Protein AF-A0A450YS71-F1 (afdb_monomer_lite)

Secondary structure (DSSP, 8-state):
----EEEE-TTSTT-EEEESSHHHHHHHHHHHHHHHHPPPPTTS-PPPTT--------

Foldseek 3Di:
DQDWDWDDDPVDDPDIFIDSDPVRSVVRVVVVVCVVPPDDDPVPDDDPPPDDDDDDDD

pLDDT: mean 79.72, std 10.38, range [47.34, 93.62]

Radius of gyration: 17.96 Å; chains: 1; bounding box: 35×23×50 Å

Organism: NCBI:txid2126332

InterPro domains:
  IPR035069 Antitoxin HicB/UPF0150 [SSF143100] (11-45)

Sequence (58 aa):
MKADIRYSYRGYAGCISEGDTEDQVLTNIREAIELYFEPIDDDNISCNEGARKVELVI

Structure (mmCIF, N/CA/C/O backbone):
data_AF-A0A450YS71-F1
#
_entry.id   AF-A0A450YS71-F1
#
loop_
_atom_site.group_PDB
_atom_site.id
_atom_site.type_symbol
_atom_site.label_atom_id
_atom_site.label_alt_id
_atom_site.label_comp_id
_atom_site.label_asym_id
_atom_site.label_entity_id
_atom_site.label_seq_id
_atom_site.pdbx_PDB_ins_code
_atom_site.Cartn_x
_atom_site.Cartn_y
_atom_site.Cartn_z
_atom_site.occupancy
_atom_site.B_iso_or_equiv
_atom_site.auth_seq_id
_atom_site.auth_comp_id
_atom_site.auth_asym_id
_atom_site.auth_atom_id
_atom_site.pdbx_PDB_model_num
ATOM 1 N N . MET A 1 1 ? -12.196 6.391 25.497 1.00 47.34 1 MET A N 1
ATOM 2 C CA . MET A 1 1 ? -11.043 5.503 25.249 1.00 47.34 1 MET A CA 1
ATOM 3 C C . MET A 1 1 ? -11.249 4.929 23.859 1.00 47.34 1 MET A C 1
ATOM 5 O O . MET A 1 1 ? -12.234 4.229 23.674 1.00 47.34 1 MET A O 1
ATOM 9 N N . LYS A 1 2 ? -10.471 5.367 22.865 1.00 54.03 2 LYS A N 1
ATOM 10 C CA . LYS A 1 2 ? -10.535 4.824 21.500 1.00 54.03 2 LYS A CA 1
ATOM 11 C C . LYS A 1 2 ? -9.749 3.511 21.497 1.00 54.03 2 LYS A C 1
ATOM 13 O O . LYS A 1 2 ? -8.695 3.459 22.127 1.00 54.03 2 LYS A O 1
ATOM 18 N N . ALA A 1 3 ? -10.316 2.449 20.936 1.00 59.69 3 ALA A N 1
ATOM 19 C CA . ALA A 1 3 ? -9.589 1.198 20.762 1.00 59.69 3 ALA A CA 1
ATOM 20 C C . ALA A 1 3 ? -8.578 1.406 19.633 1.00 59.69 3 ALA A C 1
ATOM 22 O O . ALA A 1 3 ? -8.918 2.016 18.633 1.00 59.69 3 ALA A O 1
ATOM 23 N N . ASP A 1 4 ? -7.354 0.942 19.824 1.00 75.50 4 ASP A N 1
ATOM 24 C CA . ASP A 1 4 ? -6.266 1.074 18.862 1.00 75.50 4 ASP A CA 1
ATOM 25 C C . ASP A 1 4 ? -5.852 -0.357 18.505 1.00 75.50 4 ASP A C 1
ATOM 27 O O . ASP A 1 4 ? -5.298 -1.089 19.334 1.00 75.50 4 ASP A O 1
ATOM 31 N N . ILE A 1 5 ? -6.288 -0.810 17.329 1.00 80.19 5 ILE A N 1
ATOM 32 C CA . ILE A 1 5 ? -6.018 -2.150 16.805 1.00 80.19 5 ILE A CA 1
ATOM 33 C C . ILE A 1 5 ? -4.833 -2.037 15.856 1.00 80.19 5 ILE A C 1
ATOM 35 O O . ILE A 1 5 ? -4.841 -1.212 14.944 1.00 80.19 5 ILE A O 1
ATOM 39 N N . ARG A 1 6 ? -3.827 -2.900 16.044 1.00 83.88 6 ARG A N 1
ATOM 40 C CA . ARG A 1 6 ? -2.626 -2.936 15.205 1.00 83.88 6 ARG A CA 1
ATOM 41 C C . ARG A 1 6 ? -2.410 -4.300 14.574 1.00 83.88 6 ARG A C 1
ATOM 43 O O . ARG A 1 6 ? -2.349 -5.304 15.283 1.00 83.88 6 ARG A O 1
ATOM 50 N N . TYR A 1 7 ? -2.196 -4.323 13.260 1.00 80.69 7 TYR A N 1
ATOM 51 C CA . TYR A 1 7 ? -1.794 -5.523 12.526 1.00 80.69 7 TYR A CA 1
ATOM 52 C C . TYR A 1 7 ? -0.436 -5.340 11.858 1.00 80.69 7 TYR A C 1
ATOM 54 O O . TYR A 1 7 ? -0.100 -4.264 11.366 1.00 80.69 7 TYR A O 1
ATOM 62 N N . SER A 1 8 ? 0.341 -6.424 11.826 1.00 80.56 8 SER A N 1
ATOM 63 C CA . SER A 1 8 ? 1.596 -6.493 11.084 1.00 80.56 8 SER A CA 1
ATOM 64 C C . SER A 1 8 ? 1.488 -7.515 9.960 1.00 80.56 8 SER A C 1
ATOM 66 O O . SER A 1 8 ? 1.085 -8.661 10.180 1.00 80.56 8 SER A O 1
ATOM 68 N N . TYR A 1 9 ? 1.858 -7.102 8.749 1.00 74.00 9 TYR A N 1
ATOM 69 C CA . TYR A 1 9 ? 1.862 -7.963 7.573 1.00 74.00 9 TYR A CA 1
ATOM 70 C C . TYR A 1 9 ? 3.226 -8.646 7.420 1.00 74.00 9 TYR A C 1
ATOM 72 O O . TYR A 1 9 ? 4.230 -7.995 7.152 1.00 74.00 9 TYR A O 1
ATOM 80 N N . ARG A 1 10 ? 3.279 -9.980 7.549 1.00 73.75 10 ARG A N 1
ATOM 81 C CA . ARG A 1 10 ? 4.539 -10.755 7.468 1.00 73.75 10 ARG A CA 1
ATOM 82 C C . ARG A 1 10 ? 5.278 -10.618 6.131 1.00 73.75 10 ARG A C 1
ATOM 84 O O . ARG A 1 10 ? 6.484 -10.837 6.107 1.00 73.75 10 ARG A O 1
ATOM 91 N N . GLY A 1 11 ? 4.577 -10.277 5.047 1.00 68.88 11 GLY A N 1
ATOM 92 C CA . GLY A 1 11 ? 5.187 -10.056 3.733 1.00 68.88 11 GLY A CA 1
ATOM 93 C C . GLY A 1 11 ? 5.919 -8.715 3.598 1.00 68.88 11 GLY A C 1
ATOM 94 O O . GLY A 1 11 ? 6.673 -8.549 2.649 1.00 68.88 11 GLY A O 1
ATOM 95 N N . TYR A 1 12 ? 5.746 -7.795 4.555 1.00 64.88 12 TYR A N 1
ATOM 96 C CA . TYR A 1 12 ? 6.510 -6.553 4.671 1.00 64.88 12 TYR A CA 1
ATOM 97 C C . TYR A 1 12 ? 7.093 -6.435 6.074 1.00 64.88 12 TYR A C 1
ATOM 99 O O . TYR A 1 12 ? 6.429 -5.977 7.007 1.00 64.88 12 TYR A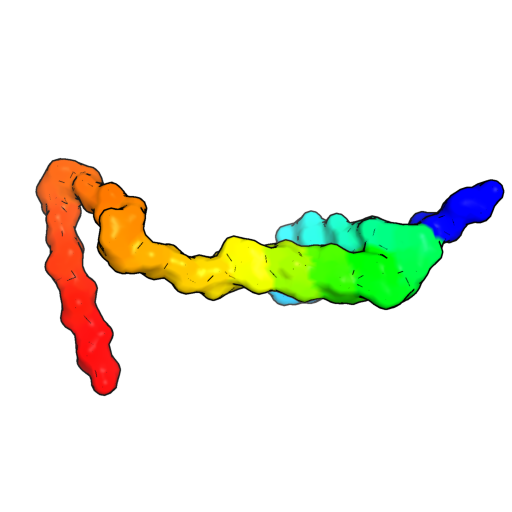 O 1
ATOM 107 N N . ALA A 1 13 ? 8.357 -6.828 6.229 1.00 59.06 13 ALA A N 1
ATOM 108 C CA . ALA A 1 13 ? 9.078 -6.619 7.477 1.00 59.06 13 ALA A CA 1
ATOM 109 C C . ALA A 1 13 ? 9.097 -5.114 7.813 1.00 59.06 13 ALA A C 1
ATOM 111 O O . ALA A 1 13 ? 9.794 -4.340 7.166 1.00 59.06 13 ALA A O 1
ATOM 112 N N . GLY A 1 14 ? 8.302 -4.709 8.808 1.00 66.44 14 GLY A N 1
ATOM 113 C CA . GLY A 1 14 ? 8.223 -3.325 9.290 1.00 66.44 14 GLY A CA 1
ATOM 114 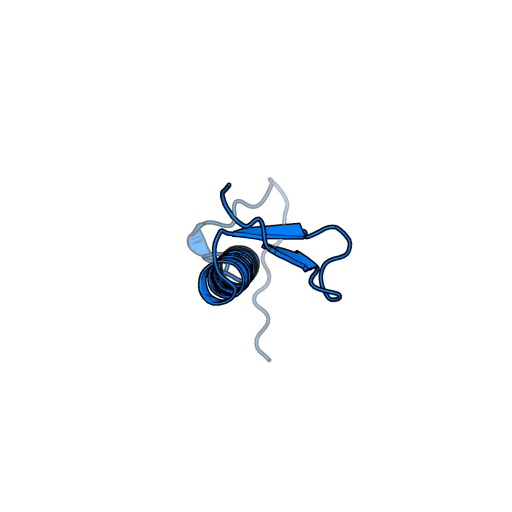C C . GLY A 1 14 ? 6.899 -2.599 9.039 1.00 66.44 14 GLY A C 1
ATOM 115 O O . GLY A 1 14 ? 6.751 -1.480 9.519 1.00 66.44 14 GLY A O 1
ATOM 116 N N . CYS A 1 15 ? 5.921 -3.205 8.357 1.00 72.00 15 CYS A N 1
ATOM 117 C CA . CYS A 1 15 ? 4.616 -2.564 8.181 1.00 72.00 15 CYS A CA 1
ATOM 118 C C . CYS A 1 15 ? 3.709 -2.840 9.393 1.00 72.00 15 CYS A C 1
ATOM 120 O O . CYS A 1 15 ? 3.349 -3.993 9.656 1.00 72.00 15 CYS A O 1
ATOM 122 N N . ILE A 1 16 ? 3.370 -1.781 10.134 1.00 82.38 16 ILE A N 1
ATOM 123 C CA . ILE A 1 16 ? 2.355 -1.771 11.195 1.00 82.38 16 ILE A CA 1
ATOM 124 C C . ILE A 1 16 ? 1.210 -0.891 10.694 1.00 82.38 16 ILE A C 1
ATOM 126 O O . ILE A 1 16 ? 1.428 0.279 10.396 1.00 82.38 16 ILE A O 1
ATOM 130 N N . SER A 1 17 ? 0.009 -1.458 10.600 1.00 87.31 17 SER A N 1
ATOM 131 C CA . SER A 1 17 ? -1.220 -0.724 10.287 1.00 87.31 17 SER A CA 1
ATOM 132 C C . SER A 1 17 ? -2.040 -0.536 11.561 1.00 87.31 17 SER A C 1
ATOM 134 O O . SER A 1 17 ? -2.102 -1.463 12.371 1.00 87.31 17 SER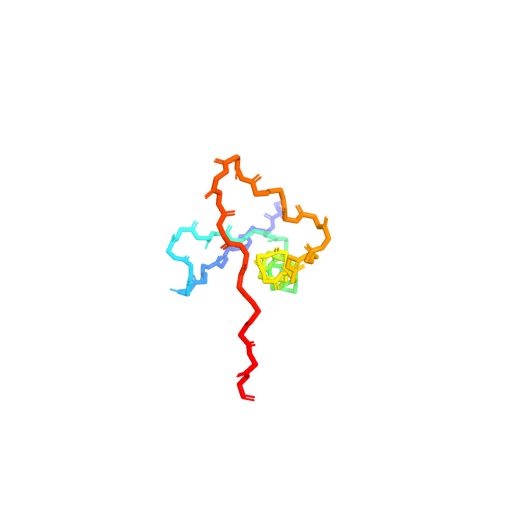 A O 1
ATOM 136 N N . GLU A 1 18 ? -2.650 0.637 11.739 1.00 88.94 18 GLU A N 1
ATOM 137 C CA . GLU A 1 18 ? -3.408 1.042 12.934 1.00 88.94 18 GLU A CA 1
ATOM 138 C C . GLU A 1 18 ? -4.828 1.517 12.568 1.00 88.94 18 GLU A C 1
ATOM 140 O O . GLU A 1 18 ? -5.029 2.081 11.490 1.00 88.94 18 GLU A O 1
ATOM 145 N N . GLY A 1 19 ? -5.813 1.292 13.446 1.00 90.25 19 GLY A N 1
ATOM 146 C CA . GLY A 1 19 ? -7.206 1.706 13.244 1.00 90.25 19 GLY A CA 1
ATOM 147 C C . GLY A 1 19 ? -8.118 1.471 14.457 1.00 90.25 19 GLY A C 1
ATOM 148 O O . GLY A 1 19 ? -7.804 0.683 15.348 1.00 90.25 19 GLY A O 1
ATOM 149 N N . ASP A 1 20 ? -9.270 2.147 14.464 1.00 92.00 20 ASP A N 1
ATOM 150 C CA . ASP A 1 20 ? -10.308 2.059 15.504 1.00 92.00 20 ASP A CA 1
ATOM 151 C C . ASP A 1 20 ? -11.093 0.727 15.432 1.00 92.00 20 ASP A C 1
ATOM 153 O O . ASP A 1 20 ? -11.664 0.276 16.428 1.00 92.00 20 ASP A O 1
ATOM 157 N N . THR A 1 21 ? -11.152 0.104 14.248 1.00 92.94 21 THR A N 1
ATOM 158 C CA . THR A 1 21 ? -11.841 -1.170 13.986 1.00 92.94 21 THR A CA 1
ATOM 159 C C . THR A 1 21 ? -10.968 -2.109 13.160 1.00 92.94 21 THR A C 1
ATOM 161 O O . THR A 1 21 ? -10.101 -1.672 12.407 1.00 92.94 21 THR A O 1
ATOM 164 N N . GLU A 1 22 ? -11.220 -3.415 13.260 1.00 90.31 22 GLU A N 1
ATOM 165 C CA . GLU A 1 22 ? -10.528 -4.422 12.449 1.00 90.31 22 GLU A CA 1
ATOM 166 C C . GLU A 1 22 ? -10.681 -4.156 10.943 1.00 90.31 22 GLU A C 1
ATOM 168 O O . GLU A 1 22 ? -9.690 -4.178 10.213 1.00 90.31 22 GLU A O 1
ATOM 173 N N . ASP A 1 23 ? -11.890 -3.805 10.495 1.00 93.38 23 ASP A N 1
ATOM 174 C CA . ASP A 1 23 ? -12.156 -3.447 9.098 1.00 93.38 23 ASP A CA 1
ATOM 175 C C . ASP A 1 23 ? -11.302 -2.266 8.623 1.00 93.38 23 ASP A C 1
ATOM 177 O O . ASP A 1 23 ? -10.806 -2.276 7.494 1.00 93.38 23 ASP A O 1
ATOM 181 N N . GLN A 1 24 ? -11.084 -1.264 9.481 1.00 92.81 24 GLN A N 1
ATOM 182 C CA . GLN A 1 24 ? -10.233 -0.124 9.152 1.00 92.81 24 GLN A CA 1
ATOM 183 C C . GLN A 1 24 ? -8.777 -0.558 8.982 1.00 92.81 24 GLN A C 1
ATOM 185 O O . GLN A 1 24 ? -8.147 -0.214 7.985 1.00 92.81 24 GLN A O 1
ATOM 190 N N . VAL A 1 25 ? -8.249 -1.358 9.912 1.00 91.94 25 VAL A N 1
ATOM 191 C CA . VAL A 1 25 ? -6.857 -1.826 9.836 1.00 91.94 25 VAL A CA 1
ATOM 192 C C . VAL A 1 25 ? -6.632 -2.670 8.578 1.00 91.94 25 VAL A C 1
ATOM 194 O O . VAL A 1 25 ? -5.608 -2.517 7.908 1.00 91.94 25 VAL A O 1
ATOM 197 N N . LEU A 1 26 ? -7.587 -3.540 8.235 1.00 90.88 26 LEU A N 1
ATOM 198 C CA . LEU A 1 26 ? -7.532 -4.373 7.032 1.00 90.88 26 LEU A CA 1
ATOM 199 C C . LEU A 1 26 ? -7.647 -3.551 5.745 1.00 90.88 26 LEU A C 1
ATOM 201 O O . LEU A 1 26 ? -6.974 -3.869 4.765 1.00 90.88 26 LEU A O 1
ATOM 205 N N . THR A 1 27 ? -8.471 -2.503 5.742 1.00 93.62 27 THR A N 1
ATOM 206 C CA . THR A 1 27 ? -8.583 -1.564 4.614 1.00 93.62 27 THR A CA 1
ATOM 207 C C . THR A 1 27 ? -7.262 -0.836 4.395 1.00 93.62 27 THR A C 1
ATOM 209 O O . THR A 1 27 ? -6.713 -0.910 3.301 1.00 93.62 27 THR A O 1
ATOM 212 N N . ASN A 1 28 ? -6.676 -0.280 5.457 1.00 90.44 28 ASN A N 1
ATOM 213 C CA . ASN A 1 28 ? -5.369 0.377 5.409 1.00 90.44 28 ASN A CA 1
ATOM 214 C C . ASN A 1 28 ? -4.267 -0.553 4.861 1.00 90.44 28 ASN A C 1
ATOM 216 O O . ASN A 1 28 ? -3.418 -0.127 4.083 1.00 90.44 28 ASN A O 1
ATOM 220 N N . ILE A 1 29 ? -4.277 -1.839 5.244 1.00 90.00 29 ILE A N 1
ATOM 221 C CA . ILE A 1 29 ? -3.329 -2.830 4.705 1.00 90.00 29 ILE A CA 1
ATOM 222 C C . ILE A 1 29 ? -3.534 -3.027 3.200 1.00 90.00 29 ILE A C 1
ATOM 224 O O . ILE A 1 29 ? -2.547 -3.092 2.470 1.00 90.00 29 ILE A O 1
ATOM 228 N N . ARG A 1 30 ? -4.784 -3.137 2.729 1.00 89.81 30 ARG A N 1
ATOM 229 C CA . ARG A 1 30 ? -5.075 -3.297 1.295 1.00 89.81 30 ARG A CA 1
ATOM 230 C C . ARG A 1 30 ? -4.615 -2.089 0.494 1.00 89.81 30 ARG A C 1
ATOM 232 O O . ARG A 1 30 ? -3.885 -2.282 -0.466 1.00 89.81 30 ARG A O 1
ATOM 239 N N . GLU A 1 31 ? -4.957 -0.883 0.933 1.00 90.19 31 GLU A N 1
ATOM 240 C CA . GLU A 1 31 ? -4.561 0.359 0.258 1.00 90.19 31 GLU A CA 1
ATOM 241 C C . GLU A 1 31 ? -3.035 0.498 0.179 1.00 90.19 31 GLU A C 1
ATOM 243 O O . GLU A 1 31 ? -2.492 0.839 -0.867 1.00 90.19 31 GLU A O 1
ATOM 248 N N . ALA A 1 32 ? -2.315 0.165 1.257 1.00 88.00 32 ALA A N 1
ATOM 249 C CA . ALA A 1 32 ? -0.853 0.200 1.259 1.00 88.00 32 ALA A CA 1
ATOM 250 C C . ALA A 1 32 ? -0.229 -0.825 0.291 1.00 88.00 32 ALA A C 1
ATOM 252 O O . ALA A 1 32 ? 0.798 -0.547 -0.328 1.00 88.00 32 ALA A O 1
ATOM 253 N N . ILE A 1 33 ? -0.833 -2.011 0.166 1.00 86.62 33 ILE A N 1
ATOM 254 C CA . ILE A 1 33 ? -0.411 -3.044 -0.790 1.00 86.62 33 ILE A CA 1
ATOM 255 C C . ILE A 1 33 ? -0.710 -2.596 -2.221 1.00 86.62 33 ILE A C 1
ATOM 257 O O . ILE A 1 33 ? 0.159 -2.719 -3.079 1.00 86.62 33 ILE A O 1
ATOM 261 N N . GLU A 1 34 ? -1.909 -2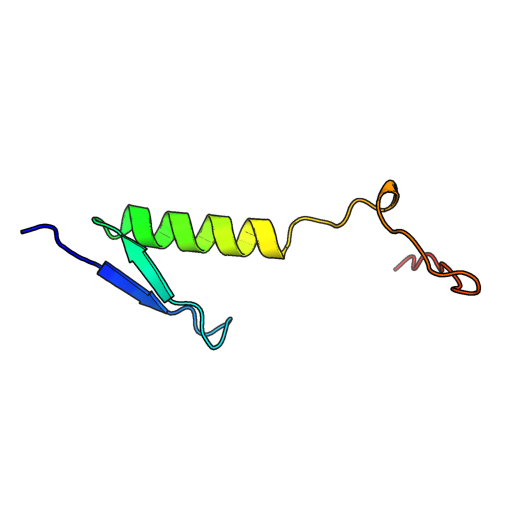.076 -2.477 1.00 87.88 34 GLU A N 1
ATOM 262 C CA . GLU A 1 34 ? -2.319 -1.572 -3.789 1.00 87.88 34 GLU A CA 1
ATOM 263 C C . GLU A 1 34 ? -1.386 -0.459 -4.250 1.00 87.88 34 GLU A C 1
ATOM 265 O O . GLU A 1 34 ? -0.783 -0.601 -5.304 1.00 87.88 34 GLU A O 1
ATOM 270 N N . LEU A 1 35 ? -1.138 0.550 -3.412 1.00 84.50 35 LEU A N 1
ATOM 271 C CA . LEU A 1 35 ? -0.202 1.633 -3.711 1.00 84.50 35 LEU A CA 1
ATOM 272 C C . LEU A 1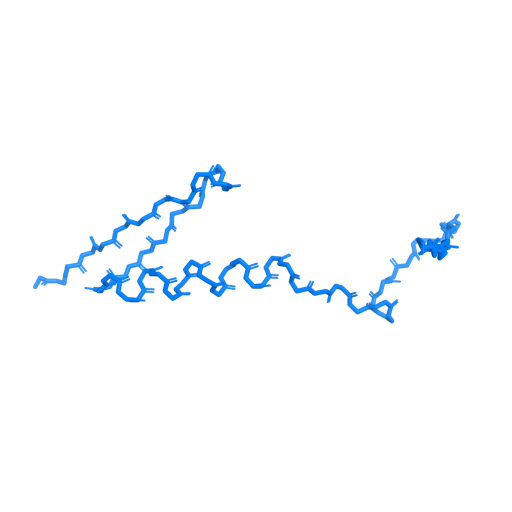 35 ? 1.221 1.125 -4.003 1.00 84.50 35 LEU A C 1
ATOM 274 O O . LEU A 1 35 ? 1.926 1.691 -4.834 1.00 84.50 35 LEU A O 1
ATOM 278 N N . TYR A 1 36 ? 1.670 0.062 -3.326 1.00 82.19 36 TYR A N 1
ATOM 279 C CA . TYR A 1 36 ? 2.989 -0.520 -3.589 1.00 82.19 36 TYR A CA 1
ATOM 280 C C . TYR A 1 36 ? 3.055 -1.253 -4.936 1.00 82.19 36 TYR A C 1
ATOM 282 O O . TYR A 1 36 ? 4.089 -1.233 -5.601 1.00 82.19 36 TYR A O 1
ATOM 290 N N . PHE A 1 37 ? 1.978 -1.945 -5.311 1.00 82.50 37 PHE A N 1
ATOM 291 C CA . PHE A 1 37 ? 1.903 -2.746 -6.535 1.00 82.50 37 PHE A CA 1
ATOM 292 C C . PHE A 1 37 ? 1.214 -2.031 -7.695 1.00 82.50 37 PHE A C 1
ATOM 294 O O . PHE A 1 37 ? 0.992 -2.657 -8.734 1.00 82.50 37 PHE A O 1
ATOM 301 N N . GLU A 1 38 ? 0.884 -0.750 -7.542 1.00 79.06 38 GLU A N 1
ATOM 302 C CA . GLU A 1 38 ? 0.363 0.056 -8.632 1.00 79.06 38 GLU A CA 1
ATOM 303 C C . GLU A 1 38 ? 1.339 -0.036 -9.813 1.00 79.06 38 GLU A C 1
ATOM 305 O O . GLU A 1 38 ? 2.543 0.199 -9.645 1.00 79.06 38 GLU A O 1
ATOM 310 N N . PRO A 1 39 ? 0.857 -0.460 -10.997 1.00 75.06 39 PRO A N 1
ATOM 311 C CA . PRO A 1 39 ? 1.715 -0.590 -12.156 1.00 75.06 39 PRO A CA 1
ATOM 312 C C . PRO A 1 39 ? 2.347 0.766 -12.440 1.00 75.06 39 PRO A C 1
ATOM 314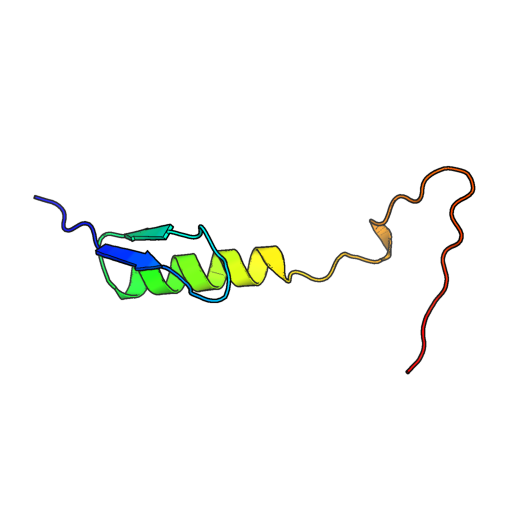 O O . PRO A 1 39 ? 1.660 1.785 -12.526 1.00 75.06 39 PRO A O 1
ATOM 317 N N . ILE A 1 40 ? 3.670 0.770 -12.585 1.00 75.25 40 ILE A N 1
ATOM 318 C CA . ILE A 1 40 ? 4.364 1.959 -13.054 1.00 75.25 40 ILE A CA 1
ATOM 319 C C . ILE A 1 40 ? 3.899 2.178 -14.489 1.00 75.25 40 ILE A C 1
ATOM 321 O O . ILE A 1 40 ? 4.065 1.298 -15.332 1.00 75.25 40 ILE A O 1
ATOM 325 N N . ASP A 1 41 ? 3.300 3.334 -14.747 1.00 73.38 41 ASP A N 1
ATOM 326 C CA . ASP A 1 41 ? 2.940 3.727 -16.101 1.00 73.38 41 ASP A CA 1
ATOM 327 C C . ASP A 1 41 ? 4.226 3.821 -16.937 1.00 73.38 41 ASP A C 1
ATOM 329 O O . ASP A 1 41 ? 5.151 4.563 -16.584 1.00 73.38 41 ASP A O 1
ATOM 333 N N . ASP A 1 42 ? 4.313 3.038 -18.014 1.00 67.06 42 ASP A N 1
ATOM 334 C CA . ASP A 1 42 ? 5.509 2.926 -18.858 1.00 67.06 42 ASP A CA 1
ATOM 335 C C . ASP A 1 42 ? 5.926 4.275 -19.467 1.00 67.06 42 ASP A C 1
ATOM 337 O O . ASP A 1 42 ? 7.108 4.467 -19.800 1.00 67.06 42 ASP A O 1
ATOM 341 N N . ASP A 1 43 ? 4.972 5.204 -19.570 1.00 68.94 43 ASP A N 1
ATOM 342 C CA . ASP A 1 43 ? 5.148 6.581 -20.032 1.00 68.94 43 ASP A CA 1
ATOM 343 C C . ASP A 1 43 ? 5.800 7.491 -18.970 1.00 68.94 43 ASP A C 1
ATOM 345 O O . ASP A 1 43 ? 6.416 8.502 -19.314 1.00 68.94 43 ASP A O 1
ATOM 349 N N . ASN A 1 44 ? 5.743 7.119 -17.684 1.00 65.94 44 ASN A N 1
ATOM 350 C CA . ASN A 1 44 ? 6.324 7.871 -16.562 1.00 65.94 44 ASN A CA 1
ATOM 351 C C . ASN A 1 44 ? 7.721 7.385 -16.139 1.00 65.94 44 ASN A C 1
ATOM 353 O O . ASN A 1 44 ? 8.330 7.947 -15.221 1.00 65.94 44 ASN A O 1
ATOM 357 N N . ILE A 1 45 ? 8.276 6.368 -16.804 1.00 74.88 45 ILE A N 1
ATOM 358 C CA . ILE A 1 45 ? 9.629 5.880 -16.515 1.00 74.88 45 ILE A CA 1
ATOM 359 C C . ILE A 1 45 ? 10.657 6.826 -17.149 1.00 74.88 45 ILE A C 1
ATOM 361 O O . ILE A 1 45 ? 11.063 6.664 -18.303 1.00 74.88 45 ILE A O 1
ATOM 365 N N . SER A 1 46 ? 11.129 7.805 -16.373 1.00 73.12 46 SER A N 1
ATOM 366 C CA . SER A 1 46 ? 12.301 8.594 -16.761 1.00 73.12 46 SER A CA 1
ATOM 367 C C . SER A 1 46 ? 13.558 7.720 -16.690 1.00 73.12 46 SER A C 1
ATOM 369 O O . SER A 1 46 ? 13.945 7.200 -15.644 1.00 73.12 46 SER A O 1
ATOM 371 N N . CYS A 1 47 ? 14.184 7.510 -17.844 1.00 77.19 47 CYS A N 1
ATOM 372 C CA . CYS A 1 47 ? 15.446 6.790 -17.955 1.00 77.19 47 CYS A CA 1
ATOM 373 C C . CYS A 1 47 ? 16.602 7.795 -17.888 1.00 77.19 47 CYS A C 1
ATOM 375 O O . CYS A 1 47 ? 16.565 8.820 -18.567 1.00 77.19 47 CYS A O 1
ATOM 377 N N . ASN A 1 48 ? 17.644 7.498 -17.108 1.00 83.00 48 ASN A N 1
ATOM 378 C CA . ASN A 1 48 ? 18.871 8.303 -17.110 1.00 83.00 48 ASN A CA 1
ATOM 379 C C . ASN A 1 48 ? 19.535 8.304 -18.501 1.00 83.00 48 ASN A C 1
ATOM 381 O O . ASN A 1 48 ? 19.402 7.337 -19.258 1.00 83.00 48 ASN A O 1
ATOM 385 N N . GLU A 1 49 ? 20.301 9.353 -18.822 1.00 82.81 49 GLU A N 1
ATOM 386 C CA . GLU A 1 49 ? 21.086 9.407 -20.063 1.00 82.81 49 GLU A CA 1
ATOM 387 C C . GLU A 1 49 ? 22.009 8.181 -20.177 1.00 82.81 49 GLU A C 1
ATOM 389 O O . GLU A 1 49 ? 22.789 7.874 -19.275 1.00 82.81 49 GLU A O 1
ATOM 394 N N . GLY A 1 50 ? 21.891 7.449 -21.290 1.00 84.06 50 GLY A N 1
ATOM 395 C CA . GLY A 1 50 ? 22.643 6.216 -21.552 1.00 84.06 50 GLY A CA 1
ATOM 396 C C . GLY A 1 50 ? 21.976 4.916 -21.080 1.00 84.06 50 GLY A C 1
ATOM 397 O O . GLY A 1 50 ? 22.506 3.839 -21.355 1.00 84.06 50 GLY A O 1
ATOM 398 N N . ALA A 1 51 ? 20.817 4.970 -20.417 1.00 87.12 51 ALA A N 1
ATOM 399 C CA . ALA A 1 51 ? 20.051 3.770 -20.083 1.00 87.12 51 ALA A CA 1
ATOM 400 C C . ALA A 1 51 ? 19.374 3.163 -21.329 1.00 87.12 51 ALA A C 1
ATOM 402 O O . ALA A 1 51 ? 18.871 3.873 -22.201 1.00 87.12 51 ALA A O 1
ATOM 403 N N . ARG A 1 52 ? 19.340 1.827 -21.411 1.00 81.62 52 ARG A N 1
ATOM 404 C CA . ARG A 1 52 ? 18.699 1.083 -22.507 1.00 81.62 52 ARG A CA 1
ATOM 405 C C . ARG A 1 52 ? 17.344 0.542 -22.050 1.00 81.62 52 ARG A C 1
ATOM 407 O O . ARG A 1 52 ? 17.308 -0.356 -21.214 1.00 81.62 52 ARG A O 1
ATOM 414 N N . LYS A 1 53 ? 16.250 1.035 -22.640 1.00 83.19 53 LYS A N 1
ATOM 415 C CA . LYS A 1 53 ? 14.902 0.463 -22.468 1.00 83.19 53 LYS A CA 1
ATOM 416 C C . LYS A 1 53 ? 14.786 -0.806 -23.327 1.00 83.19 53 LYS A C 1
ATOM 418 O O . LYS A 1 53 ? 15.183 -0.797 -24.494 1.00 83.19 53 LYS A O 1
ATOM 423 N N . VAL A 1 54 ? 14.316 -1.908 -22.743 1.00 84.25 54 VAL A N 1
ATOM 424 C CA . VAL A 1 54 ? 14.092 -3.191 -23.431 1.00 84.25 54 VAL A CA 1
ATOM 425 C C . VAL A 1 54 ? 12.695 -3.666 -23.070 1.00 84.25 54 VAL A C 1
ATOM 427 O O . VAL A 1 54 ? 12.372 -3.763 -21.892 1.00 84.25 54 VAL A O 1
ATOM 430 N N . GLU A 1 55 ? 11.884 -3.956 -24.078 1.00 81.88 55 GLU A N 1
ATOM 431 C CA . GLU A 1 55 ? 10.564 -4.547 -23.893 1.00 81.88 55 GLU A CA 1
ATOM 432 C C . GLU A 1 55 ? 10.707 -6.072 -23.841 1.00 81.88 55 GLU A C 1
ATOM 434 O O . GLU A 1 55 ? 11.292 -6.684 -24.741 1.00 81.88 55 GLU A O 1
ATOM 439 N N . LEU A 1 56 ? 10.236 -6.681 -22.753 1.00 78.88 56 LEU A N 1
ATOM 440 C CA . LEU A 1 56 ? 10.212 -8.131 -22.581 1.00 78.88 56 LEU A CA 1
ATOM 441 C C . LEU A 1 56 ? 8.816 -8.638 -22.929 1.00 78.88 56 LEU A C 1
ATOM 443 O O . LEU A 1 56 ? 7.859 -8.370 -22.210 1.00 78.88 56 LEU A O 1
ATOM 447 N N . VAL A 1 57 ? 8.726 -9.402 -24.014 1.00 77.31 57 VAL A N 1
ATOM 448 C CA . VAL A 1 57 ? 7.521 -10.152 -24.376 1.00 77.31 57 VAL A CA 1
ATOM 449 C C . VAL A 1 57 ? 7.723 -11.588 -23.898 1.00 77.31 57 VAL A C 1
ATOM 451 O O . VAL A 1 57 ? 8.711 -12.220 -24.281 1.00 77.31 57 VAL A O 1
ATOM 454 N N . ILE A 1 58 ? 6.839 -12.059 -23.014 1.00 70.06 58 ILE A N 1
ATOM 455 C CA . ILE A 1 58 ? 6.854 -13.422 -22.450 1.00 70.06 58 ILE A CA 1
ATOM 456 C C . ILE A 1 58 ? 6.071 -14.365 -23.362 1.00 70.06 58 ILE A C 1
ATOM 458 O O . ILE A 1 58 ? 4.979 -13.956 -23.817 1.00 70.06 58 ILE A O 1
#